Protein AF-N1V4H4-F1 (afdb_monomer_lite)

Secondary structure (DSSP, 8-state):
-HHHHHTT--EEE-SS-EEE--S-GGGHHHHHHHHHHHHHT--

Foldseek 3Di:
DQLQVQQCHDKDDDPVDIDHHHDRPVCNVVSVVRVVVVVVPPD

pLDDT: mean 92.81, std 6.6, range [56.88, 97.75]

InterPro domains:
  IPR003156 DHHA1 domain [PF02272] (2-40)

Radius of gyration: 10.71 Å; chains: 1; bounding box: 22×18×27 Å

Sequence (43 aa):
KTAAGVLGGGGGGKDDVAQGGGQDATKIDDALSAIVAAVANRG

Organism: NCBI:txid1246476

Structure (mmCIF, N/CA/C/O backbone):
data_AF-N1V4H4-F1
#
_entry.id   AF-N1V4H4-F1
#
loop_
_atom_site.group_PDB
_atom_site.id
_atom_site.type_symbol
_atom_site.label_atom_id
_atom_site.label_alt_id
_atom_site.label_comp_id
_atom_site.label_asym_id
_atom_site.label_entity_id
_atom_site.label_seq_id
_atom_site.pdbx_PDB_ins_code
_atom_site.Cartn_x
_atom_site.Cartn_y
_atom_site.Cartn_z
_atom_site.occupancy
_atom_site.B_iso_or_equiv
_atom_site.auth_seq_id
_atom_site.auth_comp_id
_atom_site.auth_asym_id
_atom_site.auth_atom_id
_atom_site.pdbx_PDB_model_num
ATOM 1 N N . LYS A 1 1 ? 4.156 -0.882 7.688 1.00 78.38 1 LYS A N 1
ATOM 2 C CA . LYS A 1 1 ? 4.940 -1.876 6.909 1.00 78.38 1 LYS A CA 1
ATOM 3 C C . LYS A 1 1 ? 4.090 -2.855 6.090 1.00 78.38 1 LYS A C 1
ATOM 5 O O . LYS A 1 1 ? 4.638 -3.420 5.161 1.00 78.38 1 LYS A O 1
ATOM 10 N N . THR A 1 2 ? 2.780 -2.989 6.341 1.00 90.06 2 THR A N 1
ATOM 11 C CA . THR A 1 2 ? 1.859 -3.837 5.555 1.00 90.06 2 THR A CA 1
ATOM 12 C C . THR A 1 2 ? 1.948 -3.601 4.041 1.00 90.06 2 THR A C 1
ATOM 14 O O . THR A 1 2 ? 2.347 -4.507 3.323 1.00 90.06 2 THR A O 1
ATOM 17 N N . ALA A 1 3 ? 1.689 -2.378 3.563 1.00 93.25 3 ALA A N 1
ATOM 18 C CA . ALA A 1 3 ? 1.761 -2.072 2.130 1.00 93.25 3 ALA A CA 1
ATOM 19 C C . ALA A 1 3 ? 3.162 -2.254 1.527 1.00 93.25 3 ALA A C 1
ATOM 21 O O . ALA A 1 3 ? 3.289 -2.854 0.470 1.00 93.25 3 ALA A O 1
ATOM 22 N N . ALA A 1 4 ? 4.219 -1.802 2.211 1.00 94.81 4 ALA A N 1
ATOM 23 C CA . ALA A 1 4 ? 5.591 -1.974 1.725 1.00 94.81 4 ALA A CA 1
ATOM 24 C C . ALA A 1 4 ? 5.938 -3.453 1.474 1.00 94.81 4 ALA A C 1
ATOM 26 O O . ALA A 1 4 ? 6.492 -3.777 0.430 1.00 94.81 4 ALA A O 1
ATOM 27 N N . GLY A 1 5 ? 5.532 -4.358 2.374 1.00 94.12 5 GLY A N 1
ATOM 28 C CA . GLY A 1 5 ? 5.725 -5.797 2.180 1.00 94.12 5 GLY A CA 1
ATOM 29 C C . GLY A 1 5 ? 4.969 -6.345 0.966 1.00 94.12 5 GLY A C 1
ATOM 30 O O . GLY A 1 5 ? 5.541 -7.106 0.191 1.00 94.12 5 GLY A O 1
ATOM 31 N N . VAL A 1 6 ? 3.720 -5.912 0.757 1.00 96.12 6 VAL A N 1
ATOM 32 C CA . VAL A 1 6 ? 2.916 -6.296 -0.421 1.00 96.12 6 VAL A CA 1
ATOM 33 C C . VAL A 1 6 ? 3.583 -5.835 -1.721 1.00 96.12 6 VAL A C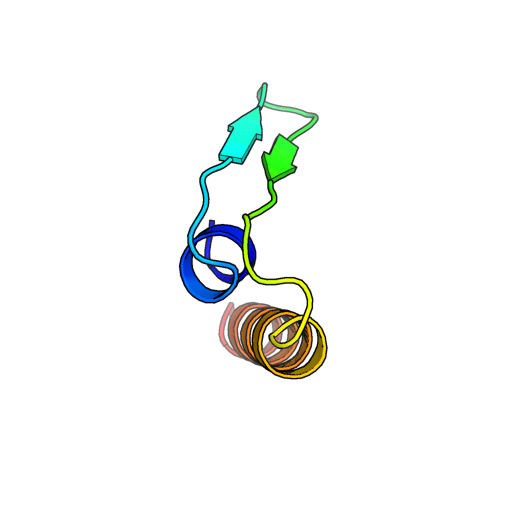 1
ATOM 35 O O . VAL A 1 6 ? 3.690 -6.609 -2.669 1.00 96.12 6 VAL A O 1
ATOM 38 N N . LEU A 1 7 ? 4.122 -4.615 -1.737 1.00 95.88 7 LEU A N 1
ATOM 39 C CA . LEU A 1 7 ? 4.855 -4.053 -2.877 1.00 95.88 7 LEU A CA 1
ATOM 40 C C . LEU A 1 7 ? 6.258 -4.671 -3.072 1.00 95.88 7 LEU A C 1
ATOM 42 O O . LEU A 1 7 ? 6.993 -4.263 -3.974 1.00 95.88 7 LEU A O 1
ATOM 46 N N . GLY A 1 8 ? 6.674 -5.625 -2.230 1.00 94.81 8 GLY A N 1
ATOM 47 C CA . GLY A 1 8 ? 8.001 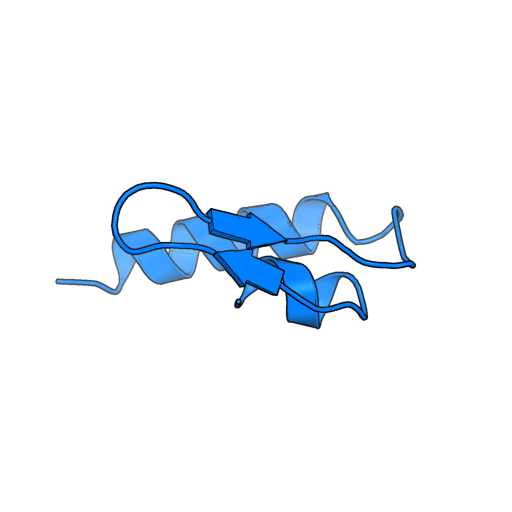-6.243 -2.291 1.00 94.81 8 GLY A CA 1
ATOM 48 C C . GLY A 1 8 ? 9.136 -5.307 -1.864 1.00 94.81 8 GLY A C 1
ATOM 49 O O . GLY A 1 8 ? 10.233 -5.368 -2.421 1.00 94.81 8 GLY A O 1
ATOM 50 N N . GLY A 1 9 ? 8.874 -4.407 -0.916 1.00 94.44 9 GLY A N 1
ATOM 51 C CA . GLY A 1 9 ? 9.845 -3.449 -0.400 1.00 94.44 9 GLY A CA 1
ATOM 52 C C . GLY A 1 9 ? 9.763 -3.211 1.105 1.00 94.44 9 GLY A C 1
ATOM 53 O O . GLY A 1 9 ? 9.180 -3.976 1.874 1.00 94.44 9 GLY A O 1
ATOM 54 N N . GLY A 1 10 ? 10.432 -2.144 1.536 1.00 94.06 10 GLY A N 1
ATOM 55 C CA . GLY A 1 10 ? 10.622 -1.793 2.938 1.00 94.06 10 GLY A CA 1
ATOM 56 C C . GLY A 1 10 ? 10.026 -0.437 3.296 1.00 94.06 10 GLY A C 1
ATOM 57 O O . GLY A 1 10 ? 9.500 0.298 2.461 1.00 94.06 10 GLY A O 1
ATOM 58 N N . GLY A 1 11 ? 10.116 -0.094 4.575 1.00 90.12 11 GLY A N 1
ATOM 59 C CA . GLY A 1 11 ? 9.736 1.220 5.071 1.00 90.12 11 GLY A CA 1
ATOM 60 C C . GLY A 1 11 ? 10.506 1.572 6.333 1.00 90.12 11 GLY A C 1
ATOM 61 O O . GLY A 1 11 ? 10.933 0.685 7.072 1.00 90.12 11 GLY A O 1
ATOM 62 N N . GLY A 1 12 ? 10.675 2.866 6.563 1.00 90.38 12 GLY A N 1
ATOM 63 C CA . GLY A 1 12 ? 11.396 3.437 7.695 1.00 90.38 12 GLY A CA 1
ATOM 64 C C . GLY A 1 12 ? 10.802 4.791 8.061 1.00 90.38 12 GLY A C 1
ATOM 65 O O . GLY A 1 12 ? 10.055 5.378 7.282 1.00 90.38 12 GLY A O 1
ATOM 66 N N . GLY A 1 13 ? 11.094 5.287 9.254 1.00 89.75 13 GLY A N 1
ATOM 67 C CA . GLY A 1 13 ? 10.478 6.507 9.753 1.00 89.75 13 GLY A CA 1
ATOM 68 C C . GLY A 1 13 ? 11.036 6.936 11.096 1.00 89.75 13 GLY A C 1
ATOM 69 O O . GLY A 1 13 ? 11.752 6.176 11.746 1.00 89.75 13 GLY A O 1
ATOM 70 N N . LYS A 1 14 ? 10.707 8.165 11.469 1.00 93.00 14 LYS A N 1
ATOM 71 C CA . LYS A 1 14 ? 10.809 8.702 12.823 1.00 93.00 14 LYS A CA 1
ATOM 72 C C 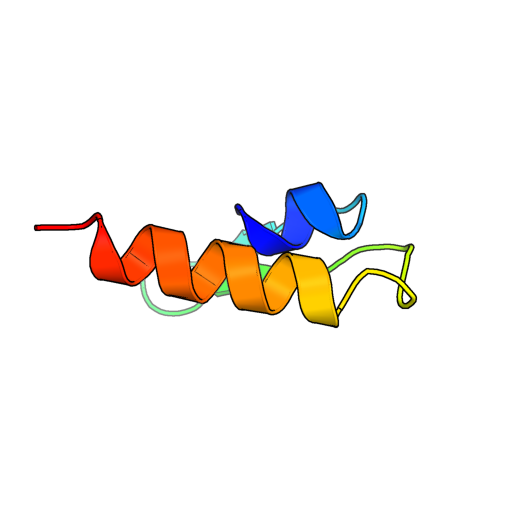. LYS A 1 14 ? 9.460 8.514 13.527 1.00 93.00 14 LYS A C 1
ATOM 74 O O . LYS A 1 14 ? 8.535 7.932 12.960 1.00 93.00 14 LYS A O 1
ATOM 79 N N . ASP A 1 15 ? 9.360 9.012 14.750 1.00 92.00 15 ASP A N 1
ATOM 80 C CA . ASP A 1 15 ? 8.160 8.861 15.575 1.00 92.00 15 ASP A CA 1
ATOM 81 C C . ASP A 1 15 ? 6.926 9.549 14.964 1.00 92.00 15 ASP A C 1
ATOM 83 O O . ASP A 1 15 ? 5.806 9.075 15.137 1.00 92.00 15 ASP A O 1
ATOM 87 N N . ASP A 1 16 ? 7.126 10.639 14.218 1.00 92.75 16 ASP A N 1
ATOM 88 C CA . ASP A 1 16 ? 6.078 11.477 13.624 1.00 92.75 16 ASP A CA 1
ATOM 89 C C . ASP A 1 16 ? 5.816 11.192 12.137 1.00 92.75 16 ASP A C 1
ATOM 91 O O . ASP A 1 16 ? 4.706 11.390 11.641 1.00 92.75 16 ASP A O 1
ATOM 95 N N . VAL A 1 17 ? 6.830 10.715 11.417 1.00 91.69 17 VAL A N 1
ATOM 96 C CA . VAL A 1 17 ? 6.772 10.471 9.973 1.00 91.69 17 VAL A CA 1
ATOM 97 C C . VAL A 1 17 ? 7.328 9.102 9.636 1.00 91.69 17 VAL A C 1
ATOM 99 O O . VAL A 1 17 ? 8.450 8.763 10.001 1.00 91.69 17 VAL A O 1
ATOM 102 N N . ALA A 1 18 ? 6.596 8.356 8.810 1.00 90.38 18 ALA A N 1
ATOM 103 C CA . ALA A 1 18 ? 7.083 7.130 8.198 1.00 90.38 18 ALA A CA 1
ATOM 104 C C . ALA A 1 18 ? 6.871 7.133 6.683 1.00 90.38 18 ALA A C 1
ATOM 106 O O . ALA A 1 18 ? 5.876 7.644 6.177 1.00 90.38 18 ALA A O 1
ATOM 107 N N . GLN A 1 19 ? 7.802 6.499 5.975 1.00 89.81 19 GLN A N 1
ATOM 108 C CA . GLN A 1 19 ? 7.714 6.202 4.551 1.00 89.81 19 GLN A CA 1
ATOM 109 C C . GLN A 1 19 ? 7.750 4.690 4.319 1.00 89.81 19 GLN A C 1
ATOM 111 O O . GLN A 1 19 ? 8.292 3.919 5.117 1.00 89.81 19 GLN A O 1
ATOM 116 N N . GLY A 1 20 ? 7.193 4.255 3.198 1.00 90.19 20 GLY A N 1
ATOM 117 C CA . GLY A 1 20 ? 7.291 2.884 2.724 1.00 90.19 20 GLY A CA 1
ATOM 118 C C . GLY A 1 20 ? 7.053 2.821 1.224 1.00 90.19 20 GLY A C 1
ATOM 119 O O . GLY A 1 20 ? 6.421 3.712 0.664 1.00 90.19 20 GLY A O 1
ATOM 120 N N . GLY A 1 21 ? 7.558 1.770 0.588 1.00 93.81 21 GLY A N 1
ATOM 121 C CA . GLY A 1 21 ? 7.401 1.545 -0.846 1.00 93.81 21 GLY A CA 1
ATOM 122 C C . GLY A 1 21 ? 7.832 0.138 -1.244 1.00 93.81 21 GLY A C 1
ATO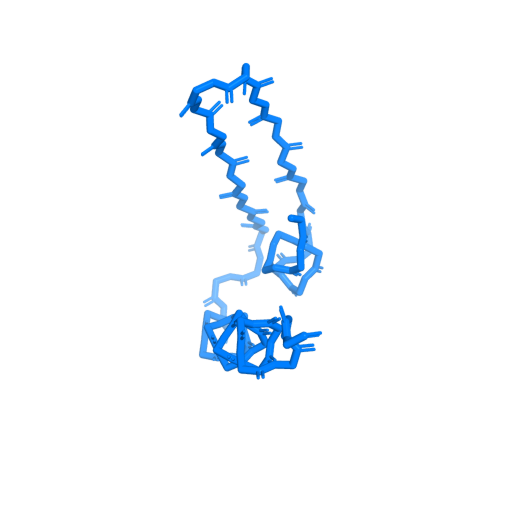M 123 O O . GLY A 1 21 ? 8.110 -0.698 -0.383 1.00 93.81 21 GLY A O 1
ATOM 124 N N . GLY A 1 22 ? 7.899 -0.118 -2.546 1.00 95.50 22 GLY A N 1
ATOM 125 C CA . GLY A 1 22 ? 8.374 -1.385 -3.084 1.00 95.50 22 GLY A CA 1
ATOM 126 C C . GLY A 1 22 ? 8.552 -1.359 -4.593 1.00 95.50 22 GLY A C 1
ATOM 127 O O . GLY A 1 22 ? 8.306 -0.344 -5.240 1.00 95.50 22 GLY A O 1
ATOM 128 N N . GLN A 1 23 ? 9.065 -2.465 -5.120 1.00 96.19 23 GLN A N 1
ATOM 129 C CA . GLN A 1 23 ? 9.506 -2.582 -6.510 1.00 96.19 23 GLN A CA 1
ATOM 130 C C . GLN A 1 23 ? 8.351 -2.923 -7.458 1.00 96.19 23 GLN A C 1
ATOM 132 O O . GLN A 1 23 ? 8.429 -2.641 -8.650 1.00 96.19 23 GLN A O 1
ATOM 137 N N . ASP A 1 24 ? 7.281 -3.524 -6.935 1.00 96.88 24 ASP A N 1
ATOM 138 C CA . ASP A 1 24 ? 6.169 -4.017 -7.739 1.00 96.88 24 ASP A CA 1
ATOM 139 C C . ASP A 1 24 ? 4.986 -3.044 -7.714 1.00 96.88 24 ASP A C 1
ATOM 141 O O . ASP A 1 24 ? 4.090 -3.130 -6.872 1.00 96.88 24 ASP A O 1
ATOM 145 N N . ALA A 1 25 ? 4.985 -2.105 -8.660 1.00 95.81 25 ALA A N 1
ATOM 146 C CA . ALA A 1 25 ? 3.920 -1.115 -8.799 1.00 95.81 25 ALA A CA 1
ATOM 147 C C . ALA A 1 25 ? 2.570 -1.727 -9.215 1.00 95.81 25 ALA A C 1
ATOM 149 O O . ALA A 1 25 ? 1.533 -1.093 -9.040 1.00 95.81 25 ALA A O 1
ATOM 150 N N . THR A 1 26 ? 2.550 -2.960 -9.734 1.00 97.50 26 THR A N 1
ATOM 151 C CA . THR A 1 26 ? 1.297 -3.615 -10.144 1.00 97.50 26 THR A CA 1
ATOM 152 C C . THR A 1 26 ? 0.432 -4.026 -8.950 1.00 97.50 26 THR A C 1
ATOM 154 O O . THR A 1 26 ? -0.762 -4.249 -9.105 1.00 97.50 26 THR A O 1
ATOM 157 N N . LYS A 1 27 ? 1.009 -4.052 -7.740 1.00 97.31 27 LYS A N 1
ATOM 158 C CA . LYS A 1 27 ? 0.339 -4.437 -6.488 1.00 97.31 27 LYS A CA 1
ATOM 159 C C . LYS A 1 27 ? -0.180 -3.261 -5.661 1.00 97.31 27 LYS A C 1
ATOM 161 O O . LYS A 1 27 ? -0.457 -3.422 -4.473 1.00 97.31 27 LYS A O 1
ATOM 166 N N . ILE A 1 28 ? -0.284 -2.067 -6.245 1.00 96.06 28 ILE A N 1
ATOM 167 C CA . ILE A 1 28 ? -0.765 -0.875 -5.527 1.00 96.06 28 ILE A CA 1
ATOM 168 C C . ILE A 1 28 ? -2.182 -1.089 -4.976 1.00 96.06 28 ILE A C 1
ATOM 170 O O . ILE A 1 28 ? -2.424 -0.766 -3.812 1.00 96.06 28 ILE A O 1
ATOM 174 N N . ASP A 1 29 ? -3.080 -1.689 -5.758 1.00 97.75 29 ASP A N 1
ATOM 175 C CA . ASP A 1 29 ? -4.464 -1.929 -5.333 1.00 97.75 29 ASP A CA 1
ATOM 176 C C . ASP A 1 29 ? -4.535 -2.911 -4.150 1.00 97.75 29 ASP A C 1
ATOM 178 O O . ASP A 1 29 ? -5.197 -2.639 -3.143 1.00 97.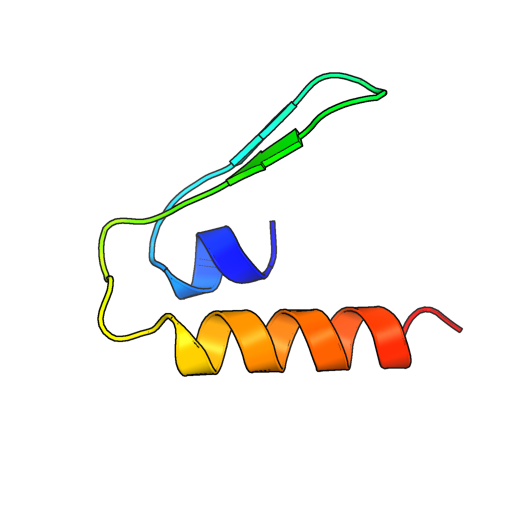75 29 ASP A O 1
ATOM 182 N N . A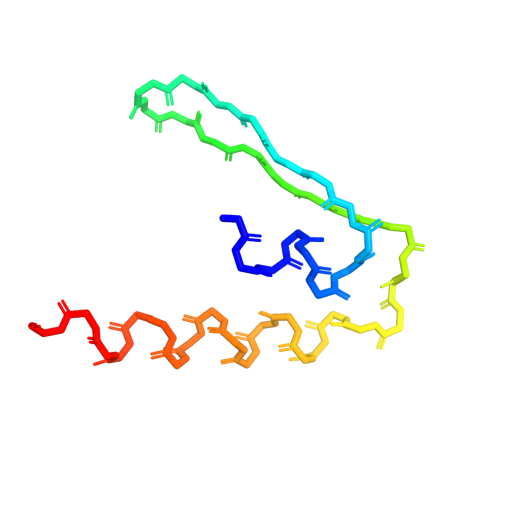SP A 1 30 ? -3.767 -4.003 -4.209 1.00 97.19 30 ASP A N 1
ATOM 183 C CA . ASP A 1 30 ? -3.649 -4.976 -3.115 1.00 97.19 30 ASP A CA 1
ATOM 184 C C . ASP A 1 30 ? -3.066 -4.333 -1.851 1.00 97.19 30 ASP A C 1
ATOM 186 O O . ASP A 1 30 ? -3.546 -4.551 -0.734 1.00 97.19 30 ASP A O 1
ATOM 190 N N . ALA A 1 31 ? -2.031 -3.506 -2.017 1.00 96.56 31 ALA A N 1
ATOM 191 C CA . ALA A 1 31 ? -1.383 -2.807 -0.920 1.00 96.56 31 ALA A CA 1
ATOM 192 C C . ALA A 1 31 ? -2.341 -1.822 -0.231 1.00 96.56 31 ALA A C 1
ATOM 194 O O . ALA A 1 31 ? -2.345 -1.735 1.002 1.00 96.56 31 ALA A O 1
ATOM 195 N N . LEU A 1 32 ? -3.172 -1.112 -1.002 1.00 96.12 32 LEU A N 1
ATOM 196 C CA . LEU A 1 32 ? -4.183 -0.202 -0.472 1.00 96.12 32 LEU A CA 1
ATOM 197 C C . LEU A 1 32 ? -5.284 -0.966 0.273 1.00 96.12 32 LEU A C 1
ATOM 199 O O . LEU A 1 32 ? -5.607 -0.612 1.409 1.00 96.12 32 LEU A O 1
ATOM 203 N N . SER A 1 33 ? -5.798 -2.050 -0.313 1.00 97.19 33 SER A N 1
ATOM 204 C CA . SER A 1 33 ? -6.792 -2.924 0.324 1.00 97.19 33 SER A CA 1
ATOM 205 C C . SER A 1 33 ? -6.292 -3.467 1.670 1.00 97.19 33 SER A C 1
ATOM 207 O O . SER A 1 33 ? -6.985 -3.391 2.690 1.00 97.19 33 SER A O 1
ATOM 209 N N . ALA A 1 34 ? -5.030 -3.905 1.723 1.00 95.50 34 ALA A N 1
ATOM 210 C CA . ALA A 1 34 ? -4.406 -4.381 2.952 1.00 95.50 34 ALA A CA 1
ATOM 211 C C . ALA A 1 34 ? -4.272 -3.287 4.030 1.00 95.50 34 ALA A C 1
ATOM 213 O O . ALA A 1 34 ? -4.400 -3.584 5.220 1.00 95.50 34 ALA A O 1
ATOM 214 N N . ILE A 1 35 ? -4.028 -2.024 3.650 1.00 94.25 35 ILE A N 1
ATOM 215 C CA . ILE A 1 35 ? -4.024 -0.898 4.601 1.00 94.25 35 ILE A CA 1
ATOM 216 C C . ILE A 1 35 ? -5.423 -0.687 5.177 1.00 94.25 35 ILE A C 1
ATOM 218 O O . ILE A 1 35 ? -5.557 -0.587 6.396 1.00 94.25 35 ILE A O 1
ATOM 222 N N . VAL A 1 36 ? -6.449 -0.632 4.324 1.00 95.94 36 VAL A N 1
ATOM 223 C CA . VAL A 1 36 ? -7.837 -0.410 4.756 1.00 95.94 36 VAL A CA 1
ATOM 224 C C . VAL A 1 36 ? -8.259 -1.481 5.759 1.00 95.94 36 VAL A C 1
ATOM 226 O O . VAL A 1 36 ? -8.722 -1.147 6.850 1.00 95.94 36 VAL A O 1
ATOM 229 N N . ALA A 1 37 ? -8.012 -2.756 5.447 1.00 95.88 37 ALA A N 1
ATOM 230 C CA . ALA A 1 37 ? -8.293 -3.864 6.357 1.00 95.88 37 ALA A CA 1
ATOM 231 C C . ALA A 1 37 ? -7.523 -3.738 7.683 1.00 95.88 37 ALA A C 1
ATOM 233 O O . ALA A 1 37 ? -8.090 -3.931 8.756 1.00 95.88 37 ALA A O 1
ATOM 234 N N . ALA A 1 38 ? -6.238 -3.374 7.635 1.00 93.56 38 ALA A N 1
ATOM 235 C CA . ALA A 1 38 ? -5.426 -3.213 8.838 1.00 93.56 38 ALA A CA 1
ATOM 236 C C . ALA A 1 38 ? -5.912 -2.071 9.746 1.00 93.56 38 ALA A C 1
ATOM 238 O O . ALA A 1 38 ? -5.793 -2.189 10.962 1.00 93.56 38 ALA A O 1
ATOM 239 N N . VAL A 1 39 ? -6.438 -0.979 9.180 1.00 94.69 39 VAL A N 1
ATOM 240 C CA . VAL A 1 39 ? -7.033 0.126 9.949 1.00 94.69 39 VAL A CA 1
ATOM 241 C C . VAL A 1 39 ? -8.385 -0.286 10.525 1.00 94.69 39 VAL A C 1
ATOM 243 O O . VAL A 1 39 ? -8.617 -0.068 11.710 1.00 94.69 39 VAL A O 1
ATOM 246 N N . ALA A 1 40 ? -9.243 -0.928 9.727 1.00 95.88 40 ALA A N 1
ATOM 247 C CA . ALA A 1 40 ? -10.549 -1.413 10.178 1.00 95.88 40 ALA A CA 1
ATOM 248 C C . ALA A 1 40 ? -10.437 -2.425 11.332 1.00 95.88 40 ALA A C 1
ATOM 250 O O . ALA A 1 40 ? -11.250 -2.411 12.250 1.00 95.88 40 ALA A O 1
ATOM 251 N N . ASN A 1 41 ? -9.396 -3.261 11.313 1.00 93.38 41 ASN A N 1
ATOM 252 C CA . ASN A 1 41 ? -9.145 -4.284 12.329 1.00 93.38 41 ASN A CA 1
ATOM 253 C C . ASN A 1 41 ? -8.360 -3.775 13.549 1.00 93.38 41 ASN A C 1
ATOM 255 O O . ASN A 1 41 ? -8.042 -4.567 14.431 1.00 93.38 41 ASN A O 1
ATOM 259 N N . ARG A 1 42 ? -8.007 -2.485 13.611 1.00 85.19 42 ARG A N 1
ATOM 260 C CA . ARG A 1 42 ? -7.232 -1.900 14.720 1.00 85.19 42 ARG A CA 1
ATOM 261 C C . ARG A 1 42 ? -8.118 -1.438 15.895 1.00 85.19 42 ARG A C 1
ATOM 263 O O . ARG A 1 42 ? -7.722 -0.524 16.615 1.00 85.19 42 ARG A O 1
ATOM 270 N N . GLY A 1 43 ? -9.309 -2.027 16.035 1.00 56.88 43 GLY A N 1
ATOM 271 C CA . GLY A 1 43 ? -10.200 -1.829 17.184 1.00 56.88 43 GLY A CA 1
ATOM 272 C C . GLY A 1 43 ? -9.588 -2.322 18.488 1.00 56.88 43 GLY A C 1
ATOM 273 O O . GLY A 1 43 ? -8.829 -3.316 18.441 1.00 56.88 43 GLY A O 1
#